Protein AF-A0A414Q2K3-F1 (afdb_monomer)

Solvent-accessible surface area (backbone atoms only — not comparable to full-atom values): 6309 Å² total; per-residue (Å²): 132,89,50,80,63,60,58,51,54,52,51,52,50,52,52,51,50,51,56,51,50,52,51,50,50,53,50,52,54,50,51,54,49,50,53,52,50,58,50,50,52,52,52,48,53,53,52,48,45,42,73,76,62,47,86,84,62,85,66,52,75,67,58,48,40,59,70,64,45,46,58,54,54,52,51,54,52,51,51,55,50,50,51,55,51,49,52,54,50,52,54,53,48,53,56,51,52,52,54,50,52,52,51,52,51,57,51,53,67,72,74,108

Sequence (112 aa):
MTTMKDIRDDFLKIKSNYIQENKKIKAEWQSAKEEVILKSEKDCERIQKYLDGEKNIQLTMIESFFIKVFPKIFWVLAIVLSIVWAIIGAFSWIFITIIISILVWCILSKII

Organism: Fusobacterium mortiferum (NCBI:txid850)

Foldseek 3Di:
DDDPVNVVVVVVVVVVVVVVVVVVVVVVVVVVVVVVVVVVVVLVVLLVVVVVPDPPRDDDPVSCCVVPPVVVVVVVVVVVVVVVVVVVVVVVVVVVVVVVVVVVVVVVVVVD

Radius of gyration: 35.82 Å; Cα contacts (8 Å, |Δi|>4): 12; chains: 1; bounding box: 78×35×93 Å

Structure (mmCIF, N/CA/C/O backbone):
data_AF-A0A414Q2K3-F1
#
_entry.id   AF-A0A414Q2K3-F1
#
loop_
_atom_site.group_PDB
_atom_site.id
_atom_site.type_symbol
_atom_site.label_atom_id
_atom_site.label_alt_id
_atom_site.label_comp_id
_atom_site.label_asym_id
_atom_site.label_entity_id
_atom_site.label_seq_id
_atom_site.pdbx_PDB_ins_code
_atom_site.Cartn_x
_atom_site.Cartn_y
_atom_site.Cartn_z
_atom_site.occupancy
_atom_site.B_iso_or_equiv
_atom_site.auth_seq_id
_atom_site.auth_comp_id
_atom_site.auth_asym_id
_atom_site.auth_atom_id
_atom_site.pdbx_PDB_model_num
ATOM 1 N N . MET A 1 1 ? -15.261 23.863 61.140 1.00 51.25 1 MET A N 1
ATOM 2 C CA . MET A 1 1 ? -13.953 23.184 61.220 1.00 51.25 1 MET A CA 1
ATOM 3 C C . MET A 1 1 ? -14.130 21.837 60.541 1.00 51.25 1 MET A C 1
ATOM 5 O O . MET A 1 1 ? -14.791 20.981 61.107 1.00 51.25 1 MET A O 1
ATOM 9 N N . THR A 1 2 ? -13.697 21.705 59.287 1.00 58.31 2 THR A N 1
ATOM 10 C CA . THR A 1 2 ? -13.762 20.434 58.550 1.00 58.31 2 THR A CA 1
ATOM 11 C C . THR A 1 2 ? -12.792 19.454 59.189 1.00 58.31 2 THR A C 1
ATOM 13 O O . THR A 1 2 ? -11.635 19.795 59.446 1.00 58.31 2 THR A O 1
ATOM 16 N N . THR A 1 3 ? -13.273 18.259 59.522 1.00 73.38 3 THR A N 1
ATOM 17 C CA . THR A 1 3 ? -12.429 17.262 60.172 1.00 73.38 3 THR A CA 1
ATOM 18 C C . THR A 1 3 ? -11.669 16.459 59.125 1.00 73.38 3 THR A C 1
ATOM 20 O O . THR A 1 3 ? -12.106 16.275 57.991 1.00 73.38 3 THR A O 1
ATOM 23 N N . MET A 1 4 ? -10.509 15.933 59.512 1.00 75.69 4 MET A N 1
ATOM 24 C CA . MET A 1 4 ? -9.655 15.097 58.656 1.00 75.69 4 MET A CA 1
ATOM 25 C C . MET A 1 4 ? -10.377 13.833 58.133 1.00 75.69 4 MET A C 1
ATOM 27 O O . MET A 1 4 ? -9.918 13.193 57.188 1.00 75.69 4 MET A O 1
ATOM 31 N N . LYS A 1 5 ? -11.504 13.471 58.762 1.00 79.25 5 LYS A N 1
ATOM 32 C CA . LYS A 1 5 ? -12.371 12.351 58.396 1.00 79.25 5 LYS A CA 1
ATOM 33 C C . LYS A 1 5 ? -13.288 12.703 57.219 1.00 79.25 5 LYS A C 1
ATOM 35 O O . LYS A 1 5 ? -13.349 11.923 56.278 1.00 79.25 5 LYS A O 1
ATOM 40 N N . ASP A 1 6 ? -13.858 13.909 57.210 1.00 83.00 6 ASP A N 1
ATOM 41 C CA . ASP A 1 6 ? -14.701 14.408 56.111 1.00 83.00 6 ASP A CA 1
ATOM 42 C C . ASP A 1 6 ? -13.912 14.463 54.793 1.00 83.00 6 ASP A C 1
ATOM 44 O O . ASP A 1 6 ? -14.360 13.978 53.758 1.00 83.00 6 ASP A O 1
ATOM 48 N N . ILE A 1 7 ? -12.665 14.948 54.858 1.00 82.56 7 ILE A N 1
ATOM 49 C CA . ILE A 1 7 ? -11.760 15.004 53.699 1.00 82.56 7 ILE A CA 1
ATOM 50 C C . ILE A 1 7 ? -11.469 13.595 53.159 1.00 82.56 7 ILE A C 1
ATOM 52 O O . ILE A 1 7 ? -11.418 13.384 51.948 1.00 82.56 7 ILE A O 1
ATOM 56 N N . ARG A 1 8 ? -11.274 12.609 54.043 1.00 85.81 8 ARG A N 1
ATOM 57 C CA . ARG A 1 8 ? -11.002 11.221 53.641 1.00 85.81 8 ARG A CA 1
ATOM 58 C C . ARG A 1 8 ? -12.199 10.598 52.928 1.00 85.81 8 ARG A C 1
ATOM 60 O O . ARG A 1 8 ? -12.007 9.922 51.918 1.00 85.81 8 ARG A O 1
ATOM 67 N N . ASP A 1 9 ? -13.398 10.821 53.448 1.00 88.25 9 ASP A N 1
ATOM 68 C CA . ASP A 1 9 ? -14.624 10.257 52.887 1.00 88.25 9 ASP A CA 1
ATOM 69 C C . ASP A 1 9 ? -14.938 10.877 51.515 1.00 88.25 9 ASP A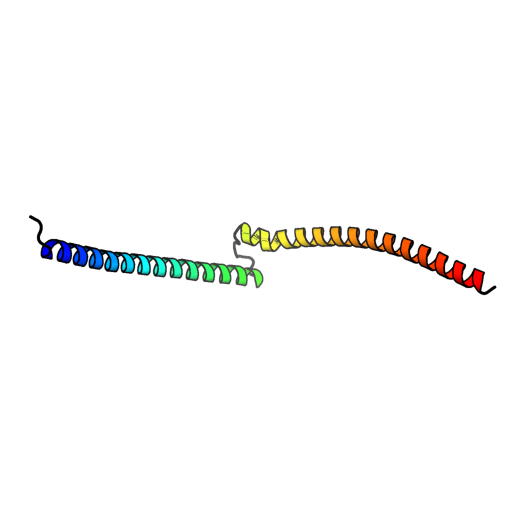 C 1
ATOM 71 O O . ASP A 1 9 ? -15.261 10.147 50.572 1.00 88.25 9 ASP A O 1
ATOM 75 N N . ASP A 1 10 ? -14.705 12.182 51.346 1.00 87.69 10 ASP A N 1
ATOM 76 C CA . ASP A 1 10 ? -14.807 12.851 50.044 1.00 87.69 10 ASP A CA 1
ATOM 77 C C . ASP A 1 10 ? -13.793 12.300 49.029 1.00 87.69 10 ASP A C 1
ATOM 79 O O . ASP A 1 10 ? -14.155 11.990 47.890 1.00 87.69 10 ASP A O 1
ATOM 83 N N . PHE A 1 11 ? -12.538 12.079 49.434 1.00 86.88 11 PHE A N 1
ATOM 84 C CA . PHE A 1 11 ? -11.527 11.469 48.561 1.00 86.88 11 PHE A CA 1
ATOM 85 C C . PHE A 1 11 ? -11.892 10.042 48.134 1.00 86.88 11 PHE A C 1
ATOM 87 O O . PHE A 1 11 ? -11.684 9.667 46.976 1.00 86.88 11 PHE A O 1
ATOM 94 N N . LEU A 1 12 ? -12.449 9.236 49.042 1.00 90.12 12 LEU A N 1
ATOM 95 C CA . LEU A 1 12 ? -12.912 7.884 48.719 1.00 90.12 12 LEU A CA 1
ATOM 96 C C . LEU A 1 12 ? -14.077 7.914 47.724 1.00 90.12 12 LEU A C 1
ATOM 98 O O . LEU A 1 12 ? -14.106 7.108 46.789 1.00 90.12 12 LEU A O 1
ATOM 102 N N . LYS A 1 13 ? -14.992 8.874 47.872 1.00 90.44 13 LYS A N 1
ATOM 103 C CA . LYS A 1 13 ? -16.121 9.067 46.958 1.00 90.44 13 LYS A CA 1
ATOM 104 C C . LYS A 1 13 ? -15.658 9.505 45.567 1.00 90.44 13 LYS A C 1
ATOM 106 O O . LYS A 1 13 ? -16.087 8.919 44.574 1.00 90.44 13 LYS A O 1
ATOM 111 N N . ILE A 1 14 ? -14.720 10.452 45.490 1.00 89.69 14 ILE A N 1
ATOM 112 C CA . ILE A 1 14 ? -14.099 10.889 44.229 1.00 89.69 14 ILE A CA 1
ATOM 113 C C . ILE A 1 14 ? -13.397 9.714 43.544 1.00 89.69 14 ILE A C 1
ATOM 115 O O . ILE A 1 14 ? -13.612 9.475 42.357 1.00 89.69 14 ILE A O 1
ATOM 119 N N . LYS A 1 15 ? -12.610 8.927 44.290 1.00 90.00 15 LYS A N 1
ATOM 120 C CA . LYS A 1 15 ? -11.928 7.741 43.753 1.00 90.00 15 LYS A CA 1
ATOM 121 C C . LYS A 1 15 ? -12.920 6.718 43.199 1.00 90.00 15 LYS A C 1
ATOM 123 O O . LYS A 1 15 ? -12.691 6.171 42.123 1.00 90.00 15 LYS A O 1
ATOM 128 N N . SER A 1 16 ? -14.012 6.458 43.916 1.0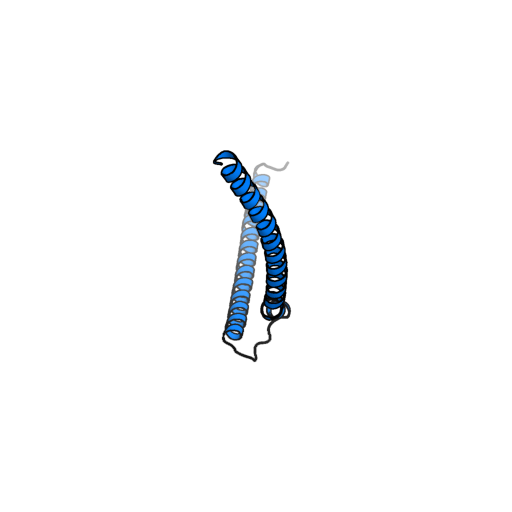0 91.44 16 SER A N 1
ATOM 129 C CA . SER A 1 16 ? -15.057 5.533 43.468 1.00 91.44 16 SER A CA 1
ATOM 130 C C . SER A 1 16 ? -15.728 6.015 42.181 1.00 91.44 16 SER A C 1
ATOM 132 O O . SER A 1 16 ? -15.831 5.249 41.222 1.00 91.44 16 SER A O 1
ATOM 134 N N . ASN A 1 17 ? -16.122 7.291 42.130 1.00 91.06 17 ASN A N 1
ATOM 135 C CA . ASN A 1 17 ? -16.735 7.892 40.945 1.00 91.06 17 ASN A CA 1
ATOM 136 C C . ASN A 1 17 ? -15.789 7.833 39.741 1.00 91.06 17 ASN A C 1
ATOM 138 O O . ASN A 1 17 ? -16.192 7.384 38.672 1.00 91.06 17 ASN A O 1
ATOM 142 N N . TYR A 1 18 ? -14.513 8.174 39.940 1.00 88.88 18 TYR A N 1
ATOM 143 C CA . TYR A 1 18 ? -13.495 8.098 38.896 1.00 88.88 18 TYR A CA 1
ATOM 144 C C . TYR A 1 18 ? -13.327 6.674 38.348 1.00 88.88 18 TYR A C 1
ATOM 146 O O . TYR A 1 18 ? -13.277 6.468 37.138 1.00 88.88 18 TYR A O 1
ATOM 154 N N . ILE A 1 19 ? -13.285 5.659 39.220 1.00 92.19 19 ILE A N 1
ATOM 155 C CA . ILE A 1 19 ? -13.199 4.254 38.790 1.00 92.19 19 ILE A CA 1
ATOM 156 C C . ILE A 1 19 ? -14.437 3.855 37.976 1.00 92.19 19 ILE A C 1
ATOM 158 O O . ILE A 1 19 ? -14.316 3.120 36.994 1.00 92.19 19 ILE A O 1
ATOM 162 N N . GLN A 1 20 ? -15.624 4.314 38.372 1.00 92.38 20 GLN A N 1
ATOM 163 C CA . GLN A 1 20 ? -16.868 3.986 37.684 1.00 92.38 20 GLN A CA 1
ATOM 164 C C . GLN A 1 20 ? -16.963 4.661 36.310 1.00 92.38 20 GLN A C 1
ATOM 166 O O . GLN A 1 20 ? -17.324 3.995 35.340 1.00 92.38 20 GLN A O 1
ATOM 171 N N . GLU A 1 21 ? -16.598 5.938 36.203 1.00 89.88 21 GLU A N 1
ATOM 172 C CA . GLU A 1 21 ? -16.530 6.646 34.920 1.00 89.88 21 GLU A CA 1
ATOM 173 C C . GLU A 1 21 ? -15.498 6.017 33.990 1.00 89.88 21 GLU A C 1
ATOM 175 O O . GLU A 1 21 ? -15.802 5.737 32.835 1.00 89.88 21 GLU A O 1
ATOM 180 N N . ASN A 1 22 ? -14.314 5.682 34.501 1.00 89.75 22 ASN A N 1
ATOM 181 C CA . ASN A 1 22 ? -13.271 5.076 33.681 1.00 89.75 22 ASN A CA 1
ATOM 182 C C . ASN A 1 22 ? -13.683 3.683 33.163 1.00 89.75 22 ASN A C 1
ATOM 184 O O . ASN A 1 22 ? -13.384 3.316 32.027 1.00 89.75 22 ASN A O 1
ATOM 188 N N . LYS A 1 23 ? -14.447 2.911 33.953 1.00 92.19 23 LYS A N 1
ATOM 189 C CA . LYS A 1 23 ? -15.055 1.653 33.484 1.00 92.19 23 LYS A CA 1
ATOM 190 C C . LYS A 1 23 ? -16.086 1.877 32.376 1.00 92.19 23 LYS A C 1
ATOM 192 O O . LYS A 1 23 ? -16.088 1.105 31.421 1.00 92.19 23 LYS A O 1
ATOM 197 N N . LYS A 1 24 ? -16.936 2.906 32.488 1.00 91.50 24 LYS A N 1
ATOM 198 C CA . LYS A 1 24 ? -17.919 3.253 31.446 1.00 91.50 24 LYS A CA 1
ATOM 199 C C . LYS A 1 24 ? -17.226 3.654 30.149 1.00 91.50 24 LYS A C 1
ATOM 201 O O . LYS A 1 24 ? -17.498 3.053 29.119 1.00 91.50 24 LYS A O 1
ATOM 206 N N . ILE A 1 25 ? -16.255 4.563 30.238 1.00 88.44 25 ILE A N 1
ATOM 207 C CA . ILE A 1 25 ? -15.442 4.996 29.100 1.00 88.44 25 ILE A CA 1
ATOM 208 C C . ILE A 1 25 ? -14.793 3.771 28.453 1.00 88.44 25 ILE A C 1
ATOM 210 O O . ILE A 1 25 ? -14.964 3.534 27.265 1.00 88.44 25 ILE A O 1
ATOM 214 N N . LYS A 1 26 ? -14.123 2.909 29.226 1.00 90.56 26 LYS A N 1
ATOM 215 C CA . LYS A 1 26 ? -13.501 1.698 28.674 1.00 90.56 26 LYS A CA 1
ATOM 216 C C . LYS A 1 26 ? -14.496 0.798 27.923 1.00 90.56 26 LYS A C 1
ATOM 218 O O . LYS A 1 26 ? -14.131 0.268 26.877 1.00 90.56 26 LYS A O 1
ATOM 223 N N . ALA A 1 27 ? -15.718 0.633 28.429 1.00 90.38 27 ALA A N 1
ATOM 224 C CA . ALA A 1 27 ? -16.756 -0.161 27.771 1.00 90.38 27 ALA A CA 1
ATOM 225 C C . ALA A 1 27 ? -17.261 0.490 26.468 1.00 90.38 27 ALA A C 1
ATOM 227 O O . ALA A 1 27 ? -17.430 -0.200 25.462 1.00 90.38 27 ALA A O 1
ATOM 228 N N . GLU A 1 28 ? -17.436 1.813 26.455 1.00 90.19 28 GLU A N 1
ATOM 229 C CA . GLU A 1 28 ? -17.799 2.574 25.251 1.00 90.19 28 GLU A CA 1
ATOM 230 C C . GLU A 1 28 ? -16.709 2.470 24.178 1.00 90.19 28 GLU A C 1
ATOM 232 O O . GLU A 1 28 ? -17.000 2.168 23.023 1.00 90.19 28 GLU A O 1
ATOM 237 N N . TRP A 1 29 ? -15.438 2.617 24.565 1.00 85.75 29 TRP A N 1
ATOM 238 C CA . TRP A 1 29 ? -14.301 2.446 23.657 1.00 85.75 29 TRP A CA 1
ATOM 239 C C . TRP A 1 29 ? -14.197 1.022 23.104 1.00 85.75 29 TRP A C 1
ATOM 241 O O . TRP A 1 29 ? -13.854 0.849 21.936 1.00 85.75 29 TRP A O 1
ATOM 251 N N . GLN A 1 30 ? -14.482 -0.001 23.916 1.00 90.50 30 GLN A N 1
ATOM 252 C CA . GLN A 1 30 ? -14.508 -1.390 23.446 1.00 90.50 30 GLN A CA 1
ATOM 253 C C . GLN A 1 30 ? -15.631 -1.620 22.432 1.00 90.50 30 GLN A C 1
ATOM 255 O O . GLN A 1 30 ? -15.366 -2.180 21.372 1.00 90.50 30 GLN A O 1
ATOM 260 N N . SER A 1 31 ? -16.830 -1.107 22.707 1.00 89.00 31 SER A N 1
ATOM 261 C CA . SER A 1 31 ? -17.980 -1.230 21.802 1.00 89.00 31 SER A CA 1
ATOM 262 C C . SER A 1 31 ? -17.725 -0.507 20.475 1.00 89.00 31 SER A C 1
ATOM 264 O O . SER A 1 31 ? -17.883 -1.090 19.406 1.00 89.00 31 SER A O 1
ATOM 266 N N . ALA A 1 32 ? -17.214 0.728 20.526 1.00 85.38 32 ALA A N 1
ATOM 267 C CA . ALA A 1 32 ? -16.848 1.484 19.328 1.00 85.38 32 ALA A CA 1
ATOM 268 C C . ALA A 1 32 ? -15.741 0.786 18.520 1.00 85.38 32 ALA A C 1
ATOM 270 O O . ALA A 1 32 ? -15.766 0.778 17.289 1.00 85.38 32 ALA A O 1
ATOM 271 N N . LYS A 1 33 ? -14.767 0.164 19.197 1.00 87.12 33 LYS A N 1
ATOM 272 C CA . LYS A 1 33 ? -13.719 -0.615 18.533 1.00 87.12 33 LYS A CA 1
ATOM 273 C C . LYS A 1 33 ? -14.300 -1.834 17.814 1.00 87.12 33 LYS A C 1
ATOM 275 O O . LYS A 1 33 ? -13.906 -2.094 16.680 1.00 87.12 33 LYS A O 1
ATOM 280 N N . GLU A 1 34 ? -15.211 -2.566 18.447 1.00 89.00 34 GLU A N 1
ATOM 281 C CA . GLU A 1 34 ? -15.879 -3.722 17.837 1.00 89.00 34 GLU A CA 1
ATOM 282 C C . GLU A 1 34 ? -16.711 -3.318 16.615 1.00 89.00 34 GLU A C 1
ATOM 284 O O . GLU A 1 34 ? -16.612 -3.968 15.574 1.00 89.00 34 GLU A O 1
ATOM 289 N N . GLU A 1 35 ? -17.439 -2.201 16.680 1.00 87.00 35 GLU A N 1
ATOM 290 C CA . GLU A 1 35 ? -18.179 -1.666 15.529 1.00 87.00 35 GLU A CA 1
ATOM 291 C C . GLU A 1 35 ? -17.261 -1.329 14.347 1.00 87.00 35 GLU A C 1
ATOM 293 O O . GLU A 1 35 ? -17.569 -1.664 13.199 1.00 87.00 35 GLU A O 1
ATOM 298 N N . VAL A 1 36 ? -16.113 -0.696 14.612 1.00 84.88 36 VAL A N 1
ATOM 299 C CA . VAL A 1 36 ? -15.129 -0.364 13.571 1.00 84.88 36 VAL A CA 1
ATOM 300 C C . VAL A 1 36 ? -14.529 -1.627 12.958 1.00 84.88 36 VAL A C 1
ATOM 302 O O . VAL A 1 36 ? -14.409 -1.699 11.735 1.00 84.88 36 VAL A O 1
ATOM 305 N N . ILE A 1 37 ? -14.194 -2.632 13.773 1.00 86.75 37 ILE A N 1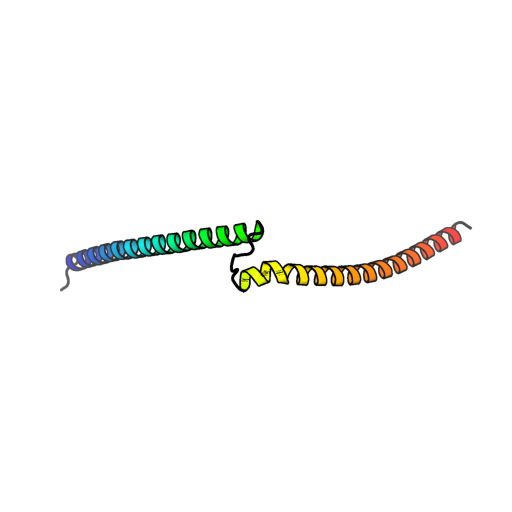
ATOM 306 C CA . ILE A 1 37 ? -13.670 -3.916 13.286 1.00 86.75 37 ILE A CA 1
ATOM 307 C C . ILE A 1 37 ? -14.698 -4.587 12.374 1.00 86.75 37 ILE A C 1
ATOM 309 O O . ILE A 1 37 ? -14.382 -4.909 11.231 1.00 86.75 37 ILE A O 1
ATOM 313 N N . LEU A 1 38 ? -15.944 -4.711 12.828 1.00 89.94 38 LEU A N 1
ATOM 314 C CA . LEU A 1 38 ? -17.000 -5.394 12.084 1.00 89.94 38 LEU A CA 1
ATOM 315 C C . LEU A 1 38 ? -17.341 -4.671 10.772 1.00 89.94 38 LEU A C 1
ATOM 317 O O . LEU A 1 38 ? -17.638 -5.300 9.756 1.00 89.94 38 LEU A O 1
ATOM 321 N N . LYS A 1 39 ? -17.259 -3.336 10.763 1.00 84.94 39 LYS A N 1
ATOM 322 C CA . LYS A 1 39 ? -17.383 -2.544 9.536 1.00 84.94 39 LYS A CA 1
ATOM 323 C C . LYS A 1 39 ? -16.207 -2.784 8.587 1.00 84.94 39 LYS A C 1
ATOM 325 O O . LYS A 1 39 ? -16.432 -2.992 7.398 1.00 84.94 39 LYS A O 1
ATOM 330 N N . SER A 1 40 ? -14.982 -2.817 9.112 1.00 81.31 40 SER A N 1
ATOM 331 C CA . SER A 1 40 ? -13.779 -3.066 8.312 1.00 81.31 40 SER A CA 1
ATOM 332 C C . SER A 1 40 ? -13.765 -4.461 7.680 1.00 81.31 40 SER A C 1
ATOM 334 O O . SER A 1 40 ? -13.376 -4.595 6.524 1.00 81.31 40 SER A O 1
ATOM 336 N N . GLU A 1 41 ? -14.257 -5.484 8.386 1.00 85.94 41 GLU A N 1
ATOM 337 C CA . GLU A 1 41 ? -14.382 -6.845 7.854 1.00 85.94 41 GLU A CA 1
ATOM 338 C C . GLU A 1 41 ? -15.366 -6.895 6.682 1.00 85.94 41 GLU A C 1
ATOM 340 O O . GLU A 1 41 ? -15.047 -7.455 5.635 1.00 85.94 41 GLU A O 1
ATOM 345 N N . LYS A 1 42 ? -16.523 -6.233 6.809 1.00 84.69 42 LYS A N 1
ATOM 346 C CA . LYS A 1 42 ? -17.512 -6.126 5.724 1.00 84.69 42 LYS A CA 1
ATOM 347 C C . LYS A 1 42 ? -16.975 -5.370 4.511 1.00 84.69 42 LYS A C 1
ATOM 349 O O . LYS A 1 42 ? -17.254 -5.755 3.377 1.00 84.69 42 LYS A O 1
ATOM 354 N N . ASP A 1 43 ? -16.228 -4.291 4.736 1.00 80.88 43 ASP A N 1
ATOM 355 C CA . ASP A 1 43 ? -15.587 -3.539 3.656 1.00 80.88 43 ASP A CA 1
ATOM 356 C C . ASP A 1 43 ? -14.517 -4.397 2.954 1.00 80.88 43 ASP A C 1
ATOM 358 O O . ASP A 1 43 ? -14.469 -4.431 1.725 1.00 80.88 43 ASP A O 1
ATOM 362 N N . CYS A 1 44 ? -13.727 -5.164 3.713 1.00 82.38 44 CYS A N 1
ATOM 363 C CA . CYS A 1 44 ? -12.739 -6.100 3.173 1.00 82.38 44 CYS A CA 1
ATOM 364 C C . CYS A 1 44 ? -13.398 -7.202 2.328 1.00 82.38 44 CYS A C 1
ATOM 366 O O . CYS A 1 44 ? -12.997 -7.421 1.185 1.00 82.38 44 CYS A O 1
ATOM 368 N N . GLU A 1 45 ? -14.463 -7.830 2.835 1.00 84.75 45 GLU A N 1
ATOM 369 C CA . GLU A 1 45 ? -15.220 -8.856 2.108 1.00 84.75 45 GLU A CA 1
ATOM 370 C C . GLU A 1 45 ? -15.813 -8.295 0.804 1.00 84.75 45 GLU A C 1
ATOM 372 O O . GLU A 1 45 ? -15.767 -8.943 -0.244 1.00 84.75 45 GLU A O 1
ATOM 377 N N . ARG A 1 46 ? -16.323 -7.054 0.835 1.00 79.00 46 ARG A N 1
ATOM 378 C CA . ARG A 1 46 ? -16.844 -6.363 -0.353 1.00 79.00 46 ARG A CA 1
ATOM 379 C C . ARG A 1 46 ? -15.754 -6.132 -1.402 1.00 79.00 46 ARG A C 1
ATOM 381 O O . ARG A 1 46 ? -15.989 -6.377 -2.585 1.00 79.00 46 ARG A O 1
ATOM 388 N N . ILE A 1 47 ? -14.575 -5.664 -0.993 1.00 79.25 47 ILE A N 1
ATOM 389 C CA . ILE A 1 47 ? -13.441 -5.449 -1.904 1.00 79.25 47 ILE A CA 1
ATOM 390 C C . ILE A 1 47 ? -12.964 -6.784 -2.483 1.00 79.25 47 ILE A C 1
ATOM 392 O O . ILE A 1 47 ? -12.691 -6.865 -3.680 1.00 79.25 47 ILE A O 1
ATOM 396 N N . GLN A 1 48 ? -12.900 -7.833 -1.663 1.00 81.88 48 GLN A N 1
ATOM 397 C CA . GLN A 1 48 ? -12.456 -9.154 -2.095 1.00 81.88 48 GLN A CA 1
ATOM 398 C C . GLN A 1 48 ? -13.379 -9.734 -3.169 1.00 81.88 48 GLN A C 1
ATOM 400 O O . GLN A 1 48 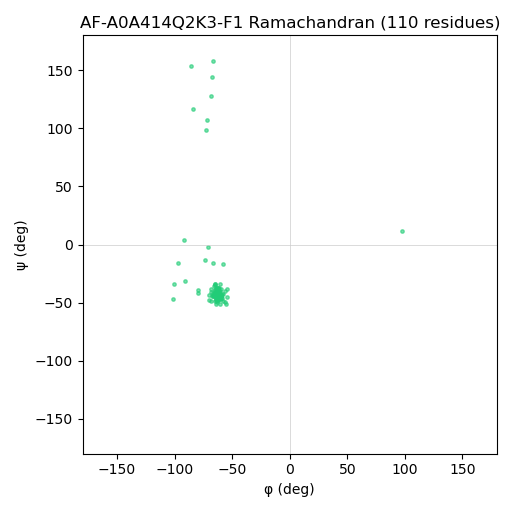? -12.901 -10.109 -4.235 1.00 81.88 48 GLN A O 1
ATOM 405 N N . LYS A 1 49 ? -14.701 -9.679 -2.970 1.00 82.12 49 LYS A N 1
ATOM 406 C CA . LYS A 1 49 ? -15.663 -10.110 -3.995 1.00 82.12 49 LYS A CA 1
ATOM 407 C C . LYS A 1 49 ? -15.556 -9.299 -5.296 1.00 82.12 49 LYS A C 1
ATOM 409 O O . LYS A 1 49 ? -15.732 -9.844 -6.386 1.00 82.12 49 LYS A O 1
ATOM 414 N N . TYR A 1 50 ? -15.224 -8.005 -5.214 1.00 76.69 50 TYR A N 1
ATOM 415 C CA . TYR A 1 50 ? -14.962 -7.196 -6.409 1.00 76.69 50 TYR A CA 1
ATOM 416 C C . TYR A 1 50 ? -13.692 -7.660 -7.142 1.00 76.69 50 TYR A C 1
ATOM 418 O O . TYR A 1 50 ? -13.687 -7.738 -8.372 1.00 76.69 50 TYR A O 1
ATOM 426 N N . LEU A 1 51 ? -12.622 -7.982 -6.405 1.00 76.12 51 LEU A N 1
ATOM 427 C CA . LEU A 1 51 ? -11.382 -8.530 -6.969 1.00 76.12 51 LEU A CA 1
ATOM 428 C C . LEU A 1 51 ? -11.592 -9.920 -7.590 1.00 76.12 51 LEU A C 1
ATOM 430 O O . LEU A 1 51 ? -11.018 -10.192 -8.642 1.00 76.12 51 LEU A O 1
ATOM 434 N N . ASP A 1 52 ? -12.473 -10.737 -7.009 1.00 84.38 52 ASP A N 1
ATOM 435 C CA . ASP A 1 52 ? -12.894 -12.040 -7.547 1.00 84.38 52 ASP A CA 1
ATOM 436 C C . ASP A 1 52 ? -13.781 -11.918 -8.809 1.00 84.38 52 ASP A C 1
ATOM 438 O O . ASP A 1 52 ? -14.133 -12.918 -9.437 1.00 84.38 52 ASP A O 1
ATOM 442 N N . GLY A 1 53 ? -14.108 -10.692 -9.238 1.00 75.19 53 GLY A N 1
ATOM 443 C CA . GLY A 1 53 ? -14.754 -10.410 -10.522 1.00 75.19 53 GLY A CA 1
ATOM 444 C C . GLY A 1 53 ? -16.271 -10.226 -10.458 1.00 75.19 53 GLY A C 1
ATOM 445 O O . GLY A 1 53 ? -16.925 -10.178 -11.507 1.00 75.19 53 GLY A O 1
ATOM 446 N N . GLU A 1 54 ? -16.850 -10.090 -9.263 1.00 77.12 54 GLU A N 1
ATOM 447 C CA . GLU A 1 54 ? -18.284 -9.864 -9.096 1.00 77.12 54 GLU A CA 1
ATOM 448 C C . GLU A 1 54 ? -18.674 -8.433 -9.524 1.00 77.12 54 GLU A C 1
ATOM 450 O O . GLU A 1 54 ? -18.385 -7.432 -8.866 1.00 77.12 54 GLU A O 1
ATOM 455 N N . LYS A 1 55 ? -19.348 -8.321 -10.679 1.00 63.69 55 LYS A N 1
ATOM 456 C CA . LYS A 1 55 ? -19.615 -7.040 -11.367 1.00 63.69 55 LYS A CA 1
ATOM 457 C C . LYS A 1 55 ? -20.680 -6.151 -10.710 1.00 63.69 55 LYS A C 1
ATOM 459 O O . LYS A 1 55 ? -20.791 -4.988 -11.085 1.00 63.69 55 LYS A O 1
ATOM 464 N N . ASN A 1 56 ? -21.465 -6.679 -9.768 1.00 68.31 56 ASN A N 1
ATOM 465 C CA . ASN A 1 56 ? -22.584 -5.966 -9.131 1.00 68.31 56 ASN A CA 1
ATOM 466 C C . ASN A 1 56 ? -22.203 -5.217 -7.845 1.00 68.31 56 ASN A C 1
ATOM 468 O O . ASN A 1 56 ? -23.065 -4.633 -7.188 1.00 68.31 56 ASN A O 1
ATOM 472 N N . ILE A 1 57 ? -20.924 -5.209 -7.478 1.00 69.75 57 ILE A N 1
ATOM 473 C CA . ILE A 1 57 ? -20.473 -4.556 -6.254 1.00 69.75 57 ILE A CA 1
ATOM 474 C C . ILE A 1 57 ? -20.250 -3.072 -6.517 1.00 69.75 57 ILE A C 1
ATOM 476 O O . ILE A 1 57 ? -19.382 -2.675 -7.297 1.00 69.75 57 ILE A O 1
ATOM 480 N 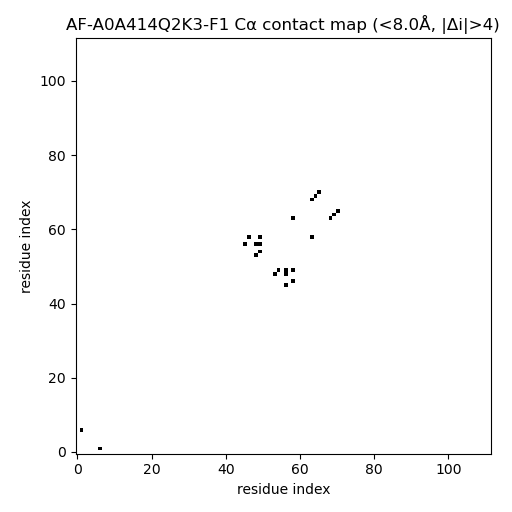N . GLN A 1 58 ? -21.036 -2.241 -5.833 1.00 66.94 58 GLN A N 1
ATOM 481 C CA . GLN A 1 58 ? -20.806 -0.803 -5.793 1.00 66.94 58 GLN A CA 1
ATOM 482 C C . GLN A 1 58 ? -19.582 -0.523 -4.917 1.00 66.94 58 GLN A C 1
ATOM 484 O O . GLN A 1 58 ? -19.664 -0.509 -3.690 1.00 66.94 58 GLN A O 1
ATOM 489 N N . LEU A 1 59 ? -18.436 -0.327 -5.566 1.00 64.81 59 LEU A N 1
ATOM 490 C CA . LEU A 1 59 ? -17.251 0.229 -4.923 1.00 64.81 59 LEU A CA 1
ATOM 491 C C . LEU A 1 59 ? -17.497 1.690 -4.555 1.00 64.81 59 LEU A C 1
ATOM 493 O O . LEU A 1 59 ? -18.111 2.449 -5.311 1.00 64.81 59 LEU A O 1
ATOM 497 N N . THR A 1 60 ? -16.94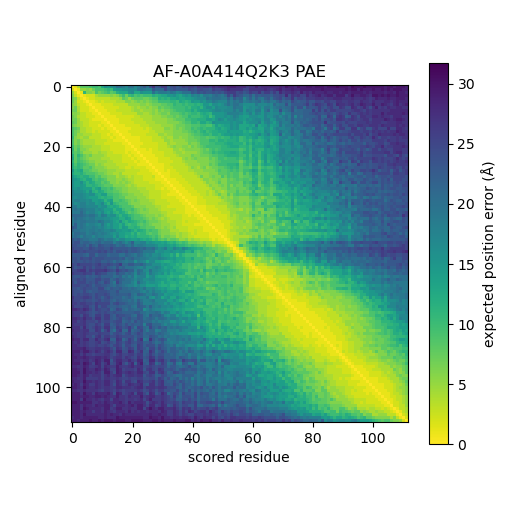4 2.109 -3.427 1.00 69.44 60 THR A N 1
ATOM 498 C CA . THR A 1 60 ? -16.877 3.530 -3.079 1.00 69.44 60 THR A CA 1
ATOM 499 C C . THR A 1 60 ? -15.952 4.283 -4.049 1.00 69.44 60 THR A C 1
ATOM 501 O O . THR A 1 60 ? -15.083 3.693 -4.699 1.00 69.44 60 THR A O 1
ATOM 504 N N . MET A 1 61 ? -16.112 5.611 -4.167 1.00 69.75 61 MET A N 1
ATOM 505 C CA . MET A 1 61 ? -15.301 6.423 -5.097 1.00 69.75 61 MET A CA 1
ATOM 506 C C . MET A 1 61 ? -13.790 6.246 -4.878 1.00 69.75 61 MET A C 1
ATOM 508 O O . MET A 1 61 ? -13.032 6.189 -5.846 1.00 69.75 61 MET A O 1
ATOM 512 N N . ILE A 1 62 ? -13.363 6.133 -3.617 1.00 74.12 62 ILE A N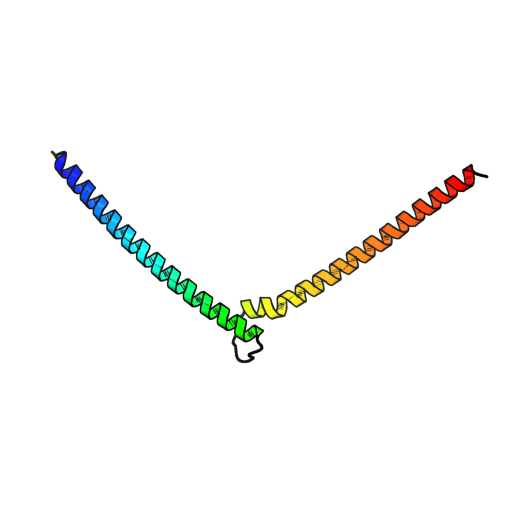 1
ATOM 513 C CA . ILE A 1 62 ? -11.954 5.986 -3.235 1.00 74.12 62 ILE A CA 1
ATOM 514 C C . ILE A 1 62 ? -11.415 4.624 -3.690 1.00 74.12 62 ILE A C 1
ATOM 516 O O . ILE A 1 62 ? -10.382 4.570 -4.354 1.00 74.12 62 ILE A O 1
ATOM 520 N N . GLU A 1 63 ? -12.131 3.533 -3.405 1.00 70.31 63 GLU A N 1
ATOM 521 C CA . GLU A 1 63 ? -11.741 2.181 -3.832 1.00 70.31 63 GLU A CA 1
ATOM 522 C C . GLU A 1 63 ? -11.647 2.092 -5.365 1.00 70.31 63 GLU A C 1
ATOM 524 O O . GLU A 1 63 ? -10.667 1.585 -5.911 1.00 70.31 63 GLU A O 1
ATOM 529 N N . SER A 1 64 ? -12.620 2.663 -6.085 1.00 72.25 64 SER A N 1
ATOM 530 C CA . SER A 1 64 ? -12.589 2.706 -7.552 1.00 72.25 64 SER A CA 1
ATOM 531 C C . SER A 1 64 ? -11.399 3.512 -8.085 1.00 72.25 64 SER A C 1
ATOM 533 O O . SER A 1 64 ? -10.808 3.132 -9.099 1.00 72.25 64 SER A O 1
ATOM 535 N N . PHE A 1 65 ? -11.018 4.607 -7.422 1.00 74.69 65 PHE A N 1
ATOM 536 C CA . PHE A 1 65 ? -9.846 5.397 -7.800 1.00 74.69 65 PHE A CA 1
ATOM 537 C C . PHE A 1 65 ? -8.543 4.601 -7.629 1.00 74.69 65 PHE A C 1
ATOM 539 O O . PHE A 1 65 ? -7.750 4.514 -8.571 1.00 74.69 65 PHE A O 1
ATOM 546 N N . PHE A 1 66 ? -8.350 3.956 -6.475 1.00 77.88 66 PHE A N 1
ATOM 547 C CA . PHE A 1 66 ? -7.161 3.142 -6.209 1.00 77.88 66 PHE A CA 1
ATOM 548 C C . PHE A 1 66 ? -7.058 1.919 -7.121 1.00 77.88 66 PHE A C 1
ATOM 550 O O . PHE A 1 66 ? -5.970 1.604 -7.589 1.00 77.88 66 PHE A O 1
ATOM 557 N N . ILE A 1 67 ? -8.169 1.244 -7.417 1.00 75.62 67 ILE A N 1
ATOM 558 C CA . ILE A 1 67 ? -8.128 0.016 -8.220 1.00 75.62 67 ILE A CA 1
ATOM 559 C C . ILE A 1 67 ? -8.016 0.325 -9.720 1.00 75.62 67 ILE A C 1
ATOM 561 O O . ILE A 1 67 ? -7.306 -0.370 -10.443 1.00 75.62 67 ILE A O 1
ATOM 565 N N . LYS A 1 68 ? -8.703 1.360 -10.226 1.00 76.38 68 LYS A N 1
ATOM 566 C CA . LYS A 1 68 ? -8.792 1.604 -11.680 1.00 76.38 68 LYS A CA 1
ATOM 567 C C . LYS A 1 68 ? -7.856 2.688 -12.195 1.00 76.38 68 LYS A C 1
ATOM 569 O O . LYS A 1 68 ? -7.420 2.612 -13.345 1.00 76.38 68 LYS A O 1
ATOM 574 N N . VAL A 1 69 ? -7.601 3.722 -11.398 1.00 76.75 69 VAL A N 1
ATOM 575 C CA . VAL A 1 69 ? -6.928 4.943 -11.865 1.00 76.75 69 VAL A CA 1
ATOM 576 C C . VAL A 1 69 ? -5.463 4.945 -11.447 1.00 76.75 69 VAL A C 1
ATOM 578 O O . VAL A 1 69 ? -4.590 5.167 -12.286 1.00 76.75 69 VAL A O 1
ATOM 581 N N . PHE A 1 70 ? -5.184 4.622 -10.183 1.00 82.56 70 PHE A N 1
ATOM 582 C CA . PHE A 1 70 ? -3.826 4.625 -9.637 1.00 82.56 70 PHE A CA 1
ATOM 583 C C . PHE A 1 70 ? -2.825 3.766 -10.437 1.00 82.56 70 PHE A C 1
ATOM 585 O O . PHE A 1 70 ? -1.756 4.286 -10.768 1.00 82.56 70 PHE A O 1
ATOM 592 N N . PRO A 1 71 ? -3.146 2.523 -10.864 1.00 85.12 71 PRO A N 1
ATOM 593 C CA . PRO A 1 71 ? -2.190 1.696 -11.600 1.00 85.12 71 PRO A CA 1
ATOM 594 C C . PRO A 1 71 ? -1.839 2.287 -12.967 1.00 85.12 71 PRO A C 1
ATOM 596 O O . PRO A 1 71 ? -0.693 2.209 -13.399 1.00 85.12 71 PRO A O 1
ATOM 599 N N . LYS A 1 72 ? -2.806 2.927 -13.640 1.00 85.19 72 LYS A N 1
ATOM 600 C CA . LYS A 1 72 ? -2.579 3.579 -14.937 1.00 85.19 72 LYS A CA 1
ATOM 601 C C . LYS A 1 72 ? -1.664 4.789 -14.800 1.00 85.19 72 LYS A C 1
ATOM 603 O O . LYS A 1 72 ? -0.751 4.944 -15.602 1.00 85.19 72 LYS A O 1
ATOM 608 N N . ILE A 1 73 ? -1.891 5.621 -13.780 1.00 86.00 73 ILE A N 1
ATOM 609 C CA . ILE A 1 73 ? -1.044 6.790 -13.507 1.00 86.00 73 ILE A CA 1
ATOM 610 C C . ILE A 1 73 ? 0.382 6.332 -13.198 1.00 86.00 73 ILE A C 1
ATOM 612 O O . ILE A 1 73 ? 1.329 6.846 -13.787 1.00 86.00 73 ILE A O 1
ATOM 616 N N . PHE A 1 74 ? 0.531 5.330 -12.328 1.00 87.31 74 PHE A N 1
ATOM 617 C CA . PHE A 1 74 ? 1.838 4.789 -11.967 1.00 87.31 74 PHE A CA 1
ATOM 618 C C . PHE A 1 74 ? 2.574 4.200 -13.178 1.00 87.31 74 PHE A C 1
ATOM 620 O O . PHE A 1 74 ? 3.764 4.448 -13.355 1.00 87.31 74 PHE A O 1
ATOM 627 N N . TRP A 1 75 ? 1.865 3.480 -14.051 1.00 90.69 75 TRP A N 1
ATOM 628 C CA . TRP A 1 75 ? 2.441 2.905 -15.267 1.00 90.69 75 TRP A CA 1
ATOM 629 C C . TRP A 1 75 ? 2.954 3.973 -16.238 1.00 90.69 75 TRP A C 1
ATOM 631 O O . TRP A 1 75 ? 4.075 3.870 -16.732 1.00 90.69 75 TRP A O 1
ATOM 641 N N . VAL A 1 76 ? 2.180 5.041 -16.459 1.00 90.00 76 VAL A N 1
ATOM 642 C CA . VAL A 1 76 ? 2.621 6.180 -17.281 1.00 90.00 76 VAL A CA 1
ATOM 643 C C . VAL A 1 76 ? 3.868 6.828 -16.679 1.00 90.00 76 VAL A C 1
ATOM 645 O O . VAL A 1 76 ? 4.829 7.103 -17.394 1.00 90.00 76 VAL A O 1
ATOM 648 N N . LEU A 1 77 ? 3.890 7.021 -15.361 1.00 91.12 77 LEU A N 1
ATOM 649 C CA . LEU A 1 77 ? 5.025 7.619 -14.660 1.00 91.12 77 LEU A CA 1
ATOM 650 C C . LEU A 1 77 ? 6.291 6.753 -14.781 1.00 91.12 77 LEU A C 1
ATOM 652 O O . LEU A 1 77 ? 7.377 7.276 -15.029 1.00 91.12 77 LEU A O 1
ATOM 656 N N . ALA A 1 78 ? 6.141 5.430 -14.684 1.00 90.81 78 ALA A N 1
ATOM 657 C CA . ALA A 1 78 ? 7.229 4.474 -14.865 1.00 90.81 78 ALA A CA 1
ATOM 658 C C . ALA A 1 78 ? 7.813 4.518 -16.286 1.00 90.81 78 ALA A C 1
ATOM 660 O O . ALA A 1 78 ? 9.034 4.498 -16.443 1.00 90.81 78 ALA A O 1
ATOM 661 N N . ILE A 1 79 ? 6.969 4.637 -17.318 1.00 92.75 79 ILE A N 1
ATOM 662 C CA . ILE A 1 79 ? 7.423 4.772 -18.711 1.00 92.75 79 ILE A CA 1
ATOM 663 C C . ILE A 1 79 ? 8.207 6.065 -18.903 1.00 92.75 79 ILE A C 1
ATOM 665 O O . ILE A 1 79 ? 9.296 6.043 -19.472 1.00 92.75 79 ILE A O 1
ATOM 669 N N . VAL A 1 80 ? 7.682 7.187 -18.407 1.00 92.94 80 VAL A N 1
ATOM 670 C CA . VAL A 1 80 ? 8.354 8.487 -18.527 1.00 92.94 80 VAL A CA 1
ATOM 671 C C . VAL A 1 80 ? 9.730 8.438 -17.868 1.00 92.94 80 VAL A C 1
ATOM 673 O O . VAL A 1 80 ? 10.719 8.832 -18.483 1.00 92.94 80 VAL A O 1
ATOM 676 N N . LEU A 1 81 ? 9.821 7.886 -16.655 1.00 92.06 81 LEU A N 1
ATOM 677 C CA . LEU A 1 81 ? 11.103 7.704 -15.979 1.00 92.06 81 LEU A CA 1
ATOM 678 C C . LEU A 1 81 ? 12.034 6.782 -16.772 1.00 92.06 81 LEU A C 1
ATOM 680 O O . LEU A 1 81 ? 13.197 7.125 -16.963 1.00 92.06 81 LEU A O 1
ATOM 684 N N . SER A 1 82 ? 11.538 5.655 -17.282 1.00 92.25 82 SER A N 1
ATOM 685 C CA . SER A 1 82 ? 12.340 4.720 -18.080 1.00 92.25 82 SER A CA 1
ATOM 686 C C . SER A 1 82 ? 12.947 5.385 -19.319 1.00 92.25 82 SER A C 1
ATOM 688 O O . SER A 1 82 ? 14.132 5.196 -19.587 1.00 92.25 82 SER A O 1
ATOM 690 N N . ILE A 1 83 ? 12.180 6.222 -20.023 1.00 92.44 83 ILE A N 1
ATOM 691 C CA . ILE A 1 83 ? 12.666 6.973 -21.188 1.00 92.44 83 ILE A CA 1
ATOM 692 C C . ILE A 1 83 ? 13.764 7.959 -20.776 1.00 92.44 83 ILE A C 1
ATOM 694 O O . ILE A 1 83 ? 14.816 8.005 -21.411 1.00 92.44 83 ILE A O 1
ATOM 698 N N . VAL A 1 84 ? 13.554 8.720 -19.698 1.00 91.81 84 VAL A N 1
ATOM 699 C CA . VAL A 1 84 ? 14.554 9.678 -19.199 1.00 91.81 84 VAL A CA 1
ATOM 700 C C . VAL A 1 84 ? 15.856 8.961 -18.823 1.00 91.81 84 VAL A C 1
ATOM 702 O O . VAL A 1 84 ? 16.935 9.390 -19.234 1.00 91.81 84 VAL A O 1
ATOM 705 N N . TRP A 1 85 ? 15.766 7.835 -18.113 1.00 91.94 85 TRP A N 1
ATOM 706 C CA . TRP A 1 85 ? 16.925 7.013 -17.757 1.00 91.94 85 TRP A CA 1
ATOM 707 C C . TRP A 1 85 ? 17.633 6.430 -18.981 1.00 91.94 85 TRP A C 1
ATOM 709 O O . TRP A 1 85 ? 18.861 6.436 -19.023 1.00 91.94 85 TRP A O 1
ATOM 719 N N . ALA A 1 86 ? 16.890 5.972 -19.990 1.00 89.25 86 ALA A N 1
ATOM 720 C CA . ALA A 1 86 ? 17.467 5.447 -21.225 1.00 89.25 86 ALA A CA 1
ATOM 721 C C . ALA A 1 86 ? 18.256 6.520 -21.990 1.00 89.25 86 ALA A C 1
ATOM 723 O O . ALA A 1 86 ? 19.355 6.248 -22.470 1.00 89.25 86 ALA A O 1
ATOM 724 N N . ILE A 1 87 ? 17.735 7.749 -22.053 1.00 89.94 87 ILE A N 1
ATOM 725 C CA . ILE A 1 87 ? 18.416 8.880 -22.692 1.00 89.94 87 ILE A CA 1
ATOM 726 C C . ILE A 1 87 ? 19.716 9.207 -21.948 1.00 89.94 87 ILE A C 1
ATOM 728 O O . ILE A 1 87 ? 20.779 9.264 -22.565 1.00 89.94 87 ILE A O 1
ATOM 732 N N . ILE A 1 88 ? 19.660 9.366 -20.621 1.00 88.81 88 ILE A N 1
ATOM 733 C CA . ILE A 1 88 ? 20.848 9.644 -19.794 1.00 88.81 88 ILE A CA 1
ATOM 734 C C . ILE A 1 88 ? 21.878 8.515 -19.934 1.00 88.81 88 ILE A C 1
ATOM 736 O O . ILE A 1 88 ? 23.066 8.779 -20.127 1.00 88.81 88 ILE A O 1
ATOM 740 N N . GLY A 1 89 ? 21.422 7.261 -19.896 1.00 88.62 89 GLY A N 1
ATOM 741 C CA . GLY A 1 89 ? 22.254 6.077 -20.093 1.00 88.62 89 GLY A CA 1
ATOM 742 C C . GLY A 1 89 ? 22.962 6.087 -21.446 1.00 88.62 89 GLY A C 1
ATOM 743 O O . GLY A 1 89 ? 24.182 5.935 -21.494 1.00 88.62 89 GLY A O 1
ATOM 744 N N . ALA A 1 90 ? 22.237 6.359 -22.533 1.00 87.31 90 ALA A N 1
ATOM 745 C CA . ALA A 1 90 ? 22.807 6.443 -23.875 1.00 87.31 90 ALA A CA 1
ATOM 746 C C . ALA A 1 90 ? 23.877 7.542 -23.982 1.00 87.31 90 ALA A C 1
ATOM 748 O O . ALA A 1 90 ? 24.971 7.283 -24.482 1.00 87.31 90 ALA A O 1
ATOM 749 N N . PHE A 1 91 ? 23.610 8.740 -23.450 1.00 84.75 91 PHE A N 1
ATOM 750 C CA . PHE A 1 91 ? 24.608 9.813 -23.414 1.00 84.75 91 PHE A CA 1
ATOM 751 C C . PHE A 1 91 ? 25.842 9.413 -22.601 1.00 84.75 91 PHE A C 1
ATOM 753 O O . PHE A 1 91 ? 26.963 9.563 -23.083 1.00 84.75 91 PHE A O 1
ATOM 760 N N . SER A 1 92 ? 25.657 8.854 -21.403 1.00 85.25 92 SER A N 1
ATOM 761 C CA . SER A 1 92 ? 26.775 8.412 -20.562 1.00 85.25 92 SER A CA 1
ATOM 762 C C . SER A 1 92 ? 27.640 7.348 -21.250 1.00 85.25 92 SER A C 1
ATOM 764 O O . SER A 1 92 ? 28.866 7.415 -21.177 1.00 85.25 92 SER A O 1
ATOM 766 N N . TRP A 1 93 ? 27.024 6.429 -22.001 1.00 86.75 93 TRP A N 1
ATOM 767 C CA . TRP A 1 93 ? 27.734 5.399 -22.753 1.00 86.75 93 TRP A CA 1
ATOM 768 C C . TRP A 1 93 ? 28.593 5.994 -23.868 1.00 86.75 93 TRP A C 1
ATOM 770 O O . TRP A 1 93 ? 29.760 5.632 -24.003 1.00 86.75 93 TRP A O 1
ATOM 780 N N . ILE A 1 94 ? 28.059 6.964 -24.616 1.00 87.25 94 ILE A N 1
ATOM 781 C CA . ILE A 1 94 ? 28.812 7.684 -25.652 1.00 87.25 94 ILE A CA 1
ATOM 782 C C . ILE A 1 94 ? 30.069 8.324 -25.047 1.00 87.25 94 ILE A C 1
ATOM 784 O O . ILE A 1 94 ? 31.172 8.087 -25.541 1.00 87.25 94 ILE A O 1
ATOM 788 N N . PHE A 1 95 ? 29.945 9.054 -23.935 1.00 84.69 95 PHE A N 1
ATOM 789 C CA . PHE A 1 95 ? 31.107 9.651 -23.264 1.00 84.69 95 PHE A CA 1
ATOM 790 C C . PHE A 1 95 ? 32.134 8.607 -22.809 1.00 84.69 95 PHE A C 1
ATOM 792 O O . PHE A 1 95 ? 33.330 8.785 -23.043 1.00 84.69 95 PHE A O 1
ATOM 799 N N . ILE A 1 96 ? 31.686 7.499 -22.213 1.00 86.88 96 ILE A N 1
ATOM 800 C CA . ILE A 1 96 ? 32.573 6.409 -21.783 1.00 86.88 96 ILE A CA 1
ATOM 801 C C . ILE A 1 96 ? 33.328 5.820 -22.981 1.00 86.88 96 ILE A C 1
ATOM 803 O O . ILE A 1 96 ? 34.546 5.657 -22.914 1.00 86.88 96 ILE A O 1
ATOM 807 N N . THR A 1 97 ? 32.645 5.549 -24.099 1.00 87.62 97 THR A N 1
ATOM 808 C CA . THR A 1 97 ? 33.296 5.000 -25.300 1.00 87.62 97 THR A CA 1
ATOM 809 C C . THR A 1 97 ? 34.343 5.942 -25.891 1.00 87.62 97 THR A C 1
ATOM 811 O O . THR A 1 97 ? 35.411 5.480 -26.287 1.00 87.62 97 THR A O 1
ATOM 814 N N . ILE A 1 98 ? 34.099 7.258 -25.880 1.00 88.50 98 ILE A N 1
ATOM 815 C CA . ILE A 1 98 ? 35.072 8.261 -26.336 1.00 88.50 98 ILE A CA 1
ATOM 816 C C . ILE A 1 98 ? 36.323 8.238 -25.449 1.00 88.50 98 ILE A C 1
ATOM 818 O O . ILE A 1 98 ? 37.439 8.179 -25.963 1.00 88.50 98 ILE A O 1
ATOM 822 N N . ILE A 1 99 ? 36.154 8.227 -24.122 1.00 88.25 99 ILE A N 1
ATOM 823 C CA . ILE A 1 99 ? 37.272 8.171 -23.167 1.00 88.25 99 ILE A CA 1
ATOM 824 C C . ILE A 1 99 ? 38.090 6.890 -23.364 1.00 88.25 99 ILE A C 1
ATOM 826 O O . ILE A 1 99 ? 39.317 6.950 -23.433 1.00 88.25 99 ILE A O 1
ATOM 830 N N . ILE A 1 100 ? 37.425 5.738 -23.504 1.00 89.56 100 ILE A N 1
ATOM 831 C CA . ILE A 1 100 ? 38.094 4.456 -23.768 1.00 89.56 100 ILE A CA 1
ATOM 832 C C . ILE A 1 100 ? 38.863 4.518 -25.090 1.00 89.56 100 ILE A C 1
ATOM 834 O O . ILE A 1 100 ? 40.019 4.106 -25.138 1.00 89.56 100 ILE A O 1
ATOM 838 N N . SER A 1 101 ? 38.268 5.077 -26.146 1.00 88.56 101 SER A N 1
ATOM 839 C CA . SER A 1 101 ? 38.927 5.205 -27.447 1.00 88.56 101 SER A CA 1
ATOM 840 C C . SER A 1 101 ? 40.190 6.071 -27.373 1.00 88.56 101 SER A C 1
ATOM 842 O O . SER A 1 101 ? 41.206 5.718 -27.970 1.00 88.56 101 SER A O 1
ATOM 844 N N . ILE A 1 102 ? 40.161 7.168 -26.607 1.00 87.69 102 ILE A N 1
ATOM 845 C CA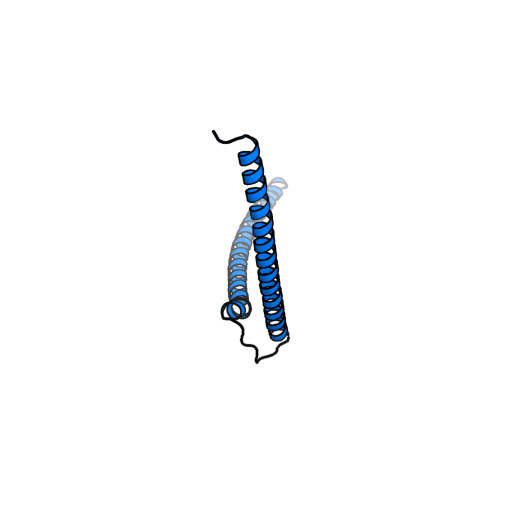 . ILE A 1 102 ? 41.336 8.022 -26.367 1.00 87.69 102 ILE A CA 1
ATOM 846 C C . ILE A 1 102 ? 42.407 7.262 -25.576 1.00 87.69 102 ILE A C 1
ATOM 848 O O . ILE A 1 102 ? 43.584 7.320 -25.927 1.00 87.69 102 ILE A O 1
ATOM 852 N N . LEU A 1 103 ? 42.024 6.523 -24.530 1.00 86.25 103 LEU A N 1
ATOM 853 C CA . LEU A 1 103 ? 42.963 5.729 -23.731 1.00 86.25 103 LEU A CA 1
ATOM 854 C C . LEU A 1 103 ? 43.657 4.650 -24.567 1.00 86.25 103 LEU A C 1
ATOM 856 O O . LEU A 1 103 ? 44.878 4.515 -24.494 1.00 86.25 103 LEU A O 1
ATOM 860 N N . VAL A 1 104 ? 42.900 3.922 -25.391 1.00 87.31 104 VAL A N 1
ATOM 861 C CA . VAL A 1 104 ? 43.441 2.906 -26.304 1.00 87.31 104 VAL A CA 1
ATOM 862 C C . VAL A 1 104 ? 44.423 3.542 -27.289 1.00 87.31 104 VAL A C 1
ATOM 864 O O . VAL A 1 104 ? 45.534 3.036 -27.447 1.00 87.31 104 VAL A O 1
ATOM 867 N N . TRP A 1 105 ? 44.067 4.684 -27.887 1.00 85.94 105 TRP A N 1
ATOM 868 C CA . TRP A 1 105 ? 44.953 5.417 -28.797 1.00 85.94 105 TRP A CA 1
ATOM 869 C C . TRP A 1 105 ? 46.250 5.882 -28.114 1.00 85.94 105 TRP A C 1
ATOM 871 O O . TRP A 1 105 ? 47.339 5.703 -28.657 1.00 85.94 105 TRP A O 1
ATOM 881 N N . CYS A 1 106 ? 46.156 6.420 -26.895 1.00 82.81 106 CYS A N 1
ATOM 882 C CA . CYS A 1 106 ? 47.312 6.832 -26.095 1.00 82.81 106 CYS A CA 1
ATOM 883 C C . CYS A 1 106 ? 48.249 5.666 -25.748 1.00 82.81 106 CYS A C 1
ATOM 885 O O . CYS A 1 106 ? 49.465 5.854 -25.716 1.00 82.81 106 CYS A O 1
ATOM 887 N N . ILE A 1 107 ? 47.707 4.477 -25.468 1.00 84.31 107 ILE A N 1
ATOM 888 C CA . ILE A 1 107 ? 48.509 3.281 -25.178 1.00 84.31 107 ILE A CA 1
ATOM 889 C C . ILE A 1 107 ? 49.214 2.796 -26.451 1.00 84.31 107 ILE A C 1
ATOM 891 O O . ILE A 1 107 ? 50.425 2.589 -26.427 1.00 84.31 107 ILE A O 1
ATOM 895 N N . LEU A 1 108 ? 48.492 2.678 -27.570 1.00 77.62 108 LEU A N 1
ATOM 896 C CA . LEU A 1 108 ? 49.061 2.276 -28.864 1.00 77.62 108 LEU A CA 1
ATOM 897 C C . LEU A 1 108 ? 50.169 3.226 -29.334 1.00 77.62 108 LEU A C 1
ATOM 899 O O . LEU A 1 108 ? 51.225 2.766 -29.758 1.00 77.62 108 LEU A O 1
ATOM 903 N N . SER A 1 109 ? 49.971 4.538 -29.180 1.00 72.69 109 SER A N 1
ATOM 904 C CA . SER A 1 109 ? 50.967 5.557 -29.535 1.00 72.69 109 SER A CA 1
ATOM 905 C C . SER A 1 109 ? 52.237 5.528 -28.677 1.00 72.69 109 SER A C 1
ATOM 907 O O . SER A 1 109 ? 53.203 6.190 -29.039 1.00 72.69 109 SER A O 1
ATOM 909 N N . LYS A 1 110 ? 52.234 4.847 -27.524 1.00 72.06 110 LYS A N 1
ATOM 910 C CA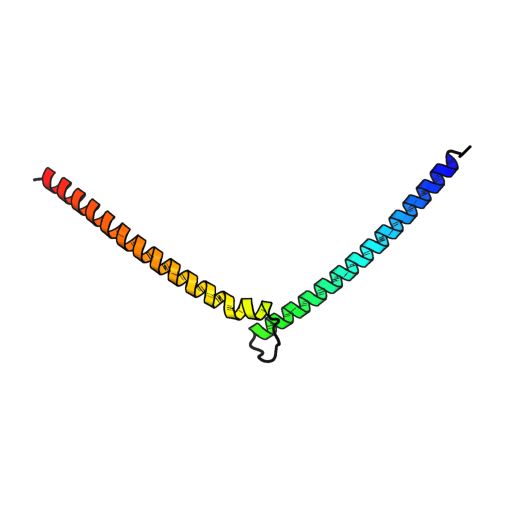 . LYS A 1 110 ? 53.426 4.673 -26.676 1.00 72.06 110 LYS A CA 1
ATOM 911 C C . LYS A 1 110 ? 54.141 3.340 -26.902 1.00 72.06 110 LYS A C 1
ATOM 913 O O . LYS A 1 110 ? 55.247 3.171 -26.397 1.00 72.06 110 LYS A O 1
ATOM 918 N N . ILE A 1 111 ? 53.479 2.384 -27.553 1.00 70.81 111 ILE A N 1
ATOM 919 C CA . ILE A 1 111 ? 54.018 1.049 -27.842 1.00 70.81 111 ILE A CA 1
ATOM 920 C C . ILE A 1 111 ? 54.729 1.021 -29.206 1.00 70.81 111 ILE A C 1
ATOM 922 O O . ILE A 1 111 ? 55.681 0.259 -29.362 1.00 70.81 111 ILE A O 1
ATOM 926 N N . ILE A 1 112 ? 54.271 1.832 -30.169 1.00 55.12 112 ILE A N 1
ATOM 927 C CA . ILE A 1 112 ? 54.962 2.133 -31.440 1.00 55.12 112 ILE A CA 1
ATOM 928 C C . ILE A 1 112 ? 56.057 3.169 -31.192 1.00 55.12 112 ILE A C 1
ATOM 930 O O . ILE A 1 112 ? 57.156 2.993 -31.761 1.00 55.12 112 ILE A O 1
#

Mean predicted aligned error: 14.29 Å

pLDDT: mean 83.33, std 8.51, range [51.25, 92.94]

Secondary structure (DSSP, 8-state):
---HHHHHHHHHHHHHHHHHHHHHHHHHHHHHHHHHHHHHHHHHHHHHHHHTT-TT----HHHHIIIIIHHHHHHHHHHHHHHHHHHHHHHHHHHHHHHHHHHHHHHHHHH-